Protein AF-A0A838HXI8-F1 (afdb_monomer_lite)

pLDDT: mean 95.23, std 7.1, range [62.09, 98.75]

Radius of gyration: 13.8 Å; chains: 1; bounding box: 43×20×33 Å

Secondary structure (DSSP, 8-state):
-HHHHHS-HHHHHHHHHHHHHHHHTTS-SHHHHHHHHHTT--HHHHHHHHHHHH---------

Foldseek 3Di:
DVLCVPFDPVQLVVLLVVLLVCLLDVHDNPVSVVSNVVRVNDPVSNVVSNCVRVNDDDDDPDD

Structure (mmCIF, N/CA/C/O backbone):
data_AF-A0A838HXI8-F1
#
_entry.id   AF-A0A838HXI8-F1
#
loop_
_atom_site.group_PDB
_atom_site.id
_atom_site.type_symbol
_atom_site.label_atom_id
_atom_site.label_alt_id
_atom_site.label_comp_id
_atom_site.label_asym_id
_atom_site.label_entity_id
_atom_site.label_seq_id
_atom_site.pdbx_PDB_ins_code
_atom_site.Cartn_x
_atom_site.Cartn_y
_atom_site.Cartn_z
_atom_site.occupancy
_atom_site.B_iso_or_equiv
_atom_site.auth_seq_id
_atom_site.auth_comp_id
_atom_site.auth_asym_id
_atom_site.auth_atom_id
_atom_site.pdbx_PDB_model_num
ATOM 1 N N . ALA A 1 1 ? -2.579 2.481 19.029 1.00 65.75 1 ALA A N 1
ATOM 2 C CA . ALA A 1 1 ? -2.985 1.575 17.931 1.00 65.75 1 ALA A CA 1
ATOM 3 C C . ALA A 1 1 ? -4.515 1.436 17.814 1.00 65.75 1 ALA A C 1
ATOM 5 O O . ALA A 1 1 ? -5.005 0.352 17.536 1.00 65.75 1 ALA A O 1
ATOM 6 N N . ARG A 1 2 ? -5.281 2.528 17.978 1.00 86.50 2 ARG A N 1
ATOM 7 C CA . ARG A 1 2 ? -6.755 2.483 17.982 1.00 86.50 2 ARG A CA 1
ATOM 8 C C . ARG A 1 2 ? -7.344 2.127 16.609 1.00 86.50 2 ARG A C 1
ATOM 10 O O . ARG A 1 2 ? -8.138 1.209 16.512 1.00 86.50 2 ARG A O 1
ATOM 17 N N . LEU A 1 3 ? -6.829 2.755 15.547 1.00 89.00 3 LEU A N 1
ATOM 18 C CA . LEU A 1 3 ? -7.256 2.505 14.163 1.00 89.00 3 LEU A CA 1
ATOM 19 C C . LEU A 1 3 ? -7.207 1.018 13.773 1.00 89.00 3 LEU A C 1
ATOM 21 O O . LEU A 1 3 ? -8.143 0.497 13.186 1.00 89.00 3 LEU A O 1
ATOM 25 N N . ARG A 1 4 ? -6.110 0.329 14.115 1.00 88.62 4 ARG A N 1
ATOM 26 C CA . ARG A 1 4 ? -5.930 -1.091 13.780 1.00 88.62 4 ARG A CA 1
ATOM 27 C C . ARG A 1 4 ? -6.834 -2.017 14.594 1.00 88.62 4 ARG A C 1
ATOM 29 O 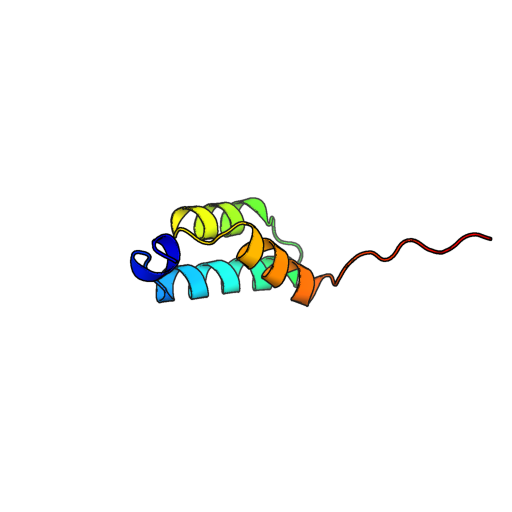O . ARG A 1 4 ? -7.142 -3.093 14.112 1.00 88.62 4 ARG A O 1
ATOM 36 N N . ALA A 1 5 ? -7.232 -1.609 15.799 1.00 91.00 5 ALA A N 1
ATOM 37 C CA . ALA A 1 5 ? -8.114 -2.397 16.655 1.00 91.00 5 ALA A CA 1
ATOM 38 C C . ALA A 1 5 ? -9.594 -2.282 16.251 1.00 91.00 5 ALA A C 1
ATOM 40 O O . ALA A 1 5 ? -10.370 -3.185 16.532 1.00 91.00 5 ALA A O 1
ATOM 41 N N . GLU A 1 6 ? -9.981 -1.173 15.617 1.00 91.50 6 GLU A N 1
ATOM 42 C CA . GLU A 1 6 ? -11.378 -0.865 15.276 1.00 91.50 6 GLU A CA 1
ATOM 43 C C . GLU A 1 6 ? -11.742 -1.189 13.819 1.00 91.50 6 GLU A C 1
ATOM 45 O O . GLU A 1 6 ? -12.922 -1.224 13.475 1.00 91.50 6 GLU A O 1
ATOM 50 N N . ARG A 1 7 ? -10.748 -1.407 12.949 1.00 95.56 7 ARG A N 1
ATOM 51 C CA . ARG A 1 7 ? -10.974 -1.715 11.531 1.00 95.56 7 ARG A CA 1
ATOM 52 C C . ARG A 1 7 ? -11.252 -3.198 11.297 1.00 95.56 7 ARG A C 1
ATOM 54 O O . ARG A 1 7 ? -10.788 -4.055 12.045 1.00 95.56 7 ARG A O 1
ATOM 61 N N . ASP A 1 8 ? -11.913 -3.494 10.185 1.00 97.50 8 ASP A N 1
ATOM 62 C CA . ASP A 1 8 ? -11.999 -4.855 9.662 1.00 97.50 8 ASP A CA 1
ATOM 63 C C . ASP A 1 8 ? -10.634 -5.280 9.098 1.00 97.50 8 ASP A C 1
ATOM 65 O O . ASP A 1 8 ? -10.199 -4.806 8.046 1.00 97.50 8 ASP A O 1
ATOM 69 N N . ALA A 1 9 ? -9.936 -6.151 9.826 1.00 96.50 9 ALA A N 1
ATOM 70 C CA . ALA A 1 9 ? -8.613 -6.621 9.434 1.00 96.50 9 ALA A CA 1
ATOM 71 C C . ALA A 1 9 ? -8.641 -7.444 8.137 1.00 96.50 9 ALA A C 1
ATOM 73 O O . ALA A 1 9 ? -7.782 -7.240 7.282 1.00 96.50 9 ALA A O 1
ATOM 74 N N . GLY A 1 10 ? -9.647 -8.306 7.953 1.00 98.12 10 GLY A N 1
ATOM 75 C CA . GLY A 1 10 ? -9.749 -9.158 6.766 1.00 98.12 10 GLY A CA 1
ATOM 76 C C . GLY A 1 10 ? -10.039 -8.351 5.503 1.00 98.12 10 GLY A C 1
ATOM 77 O O . GLY A 1 10 ? -9.470 -8.618 4.441 1.00 98.12 10 GLY A O 1
ATOM 78 N N . ALA A 1 11 ? -10.864 -7.307 5.620 1.00 98.00 11 ALA A N 1
ATOM 79 C CA . ALA A 1 11 ? -11.116 -6.391 4.513 1.00 98.00 11 ALA A CA 1
ATOM 80 C C . ALA A 1 11 ? -9.865 -5.581 4.132 1.00 98.00 11 ALA A C 1
ATOM 82 O O . ALA A 1 11 ? -9.590 -5.398 2.946 1.00 98.00 11 ALA A O 1
ATOM 83 N N . VAL A 1 12 ? -9.067 -5.144 5.114 1.00 98.38 12 VAL A N 1
ATOM 84 C CA . VAL A 1 12 ? -7.778 -4.481 4.847 1.00 98.38 12 VAL A CA 1
ATOM 85 C C . VAL A 1 12 ? -6.797 -5.422 4.162 1.00 98.38 12 VAL A C 1
ATOM 87 O O . VAL A 1 12 ? -6.191 -5.031 3.169 1.00 98.38 12 VAL A O 1
ATOM 90 N N . GLU A 1 13 ? -6.641 -6.646 4.662 1.00 98.38 13 GLU A N 1
ATOM 91 C CA . GLU A 1 13 ? -5.742 -7.643 4.071 1.00 98.38 13 GLU A CA 1
ATOM 92 C C . GLU A 1 13 ? -6.123 -7.947 2.619 1.00 98.38 13 GLU A C 1
ATOM 94 O O . GLU A 1 13 ? -5.262 -7.931 1.740 1.00 98.38 13 GLU A O 1
ATOM 99 N N . THR A 1 14 ? -7.418 -8.125 2.350 1.00 98.56 14 THR A N 1
ATOM 100 C CA . THR A 1 14 ? -7.935 -8.353 0.993 1.00 98.56 14 THR A CA 1
ATOM 101 C C . THR A 1 14 ? -7.640 -7.162 0.080 1.00 98.56 14 THR A C 1
ATOM 103 O O . THR A 1 14 ? -7.089 -7.333 -1.005 1.00 98.56 14 THR A O 1
ATOM 106 N N . ALA A 1 15 ? -7.932 -5.939 0.531 1.00 98.56 15 ALA A N 1
ATOM 107 C CA . ALA A 1 15 ? -7.701 -4.744 -0.274 1.00 98.56 15 ALA A CA 1
ATOM 108 C C . ALA A 1 15 ? -6.204 -4.484 -0.536 1.00 98.56 15 ALA A C 1
ATOM 110 O O . ALA A 1 15 ? -5.834 -4.045 -1.625 1.00 98.56 15 ALA A O 1
ATOM 111 N N . LEU A 1 16 ? -5.320 -4.777 0.425 1.00 98.75 16 LEU A N 1
ATOM 112 C CA . LEU A 1 16 ? -3.869 -4.700 0.219 1.00 98.75 16 LEU A CA 1
ATOM 113 C C . LEU A 1 16 ? -3.372 -5.784 -0.752 1.00 98.75 16 LEU A C 1
ATOM 115 O O . LEU A 1 16 ? -2.497 -5.503 -1.571 1.00 98.75 16 LEU A O 1
ATOM 119 N N . ALA A 1 17 ? -3.955 -6.986 -0.735 1.00 98.69 17 ALA A N 1
ATOM 120 C CA . ALA A 1 17 ? -3.650 -8.020 -1.724 1.00 98.69 17 ALA A CA 1
ATOM 121 C C . ALA A 1 17 ? -4.028 -7.582 -3.152 1.00 98.69 17 ALA A C 1
ATOM 123 O O . ALA A 1 17 ? -3.261 -7.814 -4.088 1.00 98.69 17 ALA A O 1
ATOM 124 N N . ASP A 1 18 ? -5.149 -6.875 -3.321 1.00 98.62 18 ASP A N 1
ATOM 125 C CA . ASP A 1 18 ? -5.540 -6.303 -4.615 1.00 98.62 18 ASP A CA 1
ATOM 126 C C . ASP A 1 18 ? -4.580 -5.195 -5.077 1.00 98.62 18 ASP A C 1
ATOM 128 O O . ASP A 1 18 ? -4.220 -5.143 -6.256 1.00 98.62 18 ASP A O 1
ATOM 132 N N . VAL A 1 19 ? -4.101 -4.343 -4.158 1.00 98.69 19 VAL A N 1
ATOM 133 C CA . VAL A 1 19 ? -3.039 -3.360 -4.456 1.00 98.69 19 VAL A CA 1
ATOM 134 C C . VAL A 1 19 ? -1.776 -4.072 -4.941 1.00 98.69 19 VAL A C 1
ATOM 136 O O . VAL A 1 19 ? -1.203 -3.675 -5.956 1.00 98.69 19 VAL A O 1
ATOM 139 N N . ARG A 1 20 ? -1.358 -5.138 -4.248 1.00 98.69 20 ARG A N 1
ATOM 140 C CA . ARG A 1 20 ? -0.180 -5.936 -4.611 1.00 98.69 20 ARG A CA 1
ATOM 141 C C . ARG A 1 20 ? -0.323 -6.536 -6.007 1.00 98.69 20 ARG A C 1
ATOM 143 O O . ARG A 1 20 ? 0.568 -6.371 -6.832 1.00 98.69 20 ARG A O 1
ATOM 150 N N . LYS A 1 21 ? -1.466 -7.158 -6.297 1.00 98.56 21 LYS A N 1
ATOM 151 C CA . LYS A 1 21 ? -1.759 -7.761 -7.603 1.00 98.56 21 LYS A CA 1
ATOM 152 C C . LYS A 1 21 ? -1.734 -6.731 -8.734 1.00 98.56 21 LYS A C 1
ATOM 154 O O . LYS A 1 21 ? -1.161 -6.995 -9.788 1.00 98.56 21 LYS A O 1
ATOM 159 N N . ALA A 1 22 ? -2.327 -5.555 -8.520 1.00 98.50 22 ALA A N 1
ATOM 160 C CA . ALA A 1 22 ? -2.292 -4.475 -9.503 1.00 98.50 22 ALA A CA 1
ATOM 161 C C . ALA A 1 22 ? -0.858 -3.969 -9.743 1.00 98.50 22 ALA A C 1
ATOM 163 O O . ALA A 1 22 ? -0.489 -3.703 -10.888 1.00 98.50 22 ALA A O 1
ATOM 164 N N . ALA A 1 23 ? -0.042 -3.893 -8.684 1.00 98.31 23 ALA A N 1
ATOM 165 C CA . ALA A 1 23 ? 1.364 -3.496 -8.757 1.00 98.31 23 ALA A CA 1
ATOM 166 C C . ALA A 1 23 ? 2.244 -4.518 -9.494 1.00 98.31 23 ALA A C 1
ATOM 168 O O . ALA A 1 23 ? 3.153 -4.123 -10.215 1.00 98.31 23 ALA A O 1
ATOM 169 N N . GLU A 1 24 ? 1.979 -5.819 -9.349 1.00 98.44 24 GLU A N 1
ATOM 170 C CA . GLU A 1 24 ? 2.686 -6.871 -10.100 1.00 98.44 24 GLU A CA 1
ATOM 171 C C . GLU A 1 24 ? 2.357 -6.851 -11.601 1.00 98.44 24 GLU A C 1
ATOM 173 O O . GLU A 1 24 ? 3.120 -7.364 -12.422 1.00 98.44 24 GLU A O 1
ATOM 178 N N . GLY A 1 25 ? 1.209 -6.274 -11.959 1.00 96.75 25 GLY A N 1
ATOM 179 C CA . GLY A 1 25 ? 0.724 -6.158 -13.325 1.00 96.75 25 GLY A CA 1
ATOM 180 C C . GLY A 1 25 ? 0.967 -4.786 -13.954 1.00 96.75 25 GLY A C 1
ATOM 181 O O . GLY A 1 25 ? 1.996 -4.136 -13.780 1.00 96.75 25 GLY A O 1
ATOM 182 N N . ARG A 1 26 ? -0.004 -4.363 -14.768 1.00 95.56 26 ARG A N 1
ATOM 183 C CA . ARG A 1 26 ? -0.033 -3.047 -15.436 1.00 95.56 26 ARG A CA 1
ATOM 184 C C . ARG A 1 26 ? -1.354 -2.315 -15.193 1.00 95.56 26 ARG A C 1
ATOM 186 O O . ARG A 1 26 ? -1.706 -1.408 -15.945 1.00 95.56 26 ARG A O 1
ATOM 193 N N . ASP A 1 27 ? -2.102 -2.755 -14.188 1.00 97.31 27 ASP A N 1
ATOM 194 C CA . ASP A 1 27 ? -3.404 -2.190 -13.865 1.00 97.31 27 ASP A CA 1
ATOM 195 C C . ASP A 1 27 ? -3.245 -0.826 -13.182 1.00 97.31 27 ASP A C 1
ATOM 197 O O . ASP A 1 27 ? -2.191 -0.471 -12.652 1.00 97.31 27 ASP A O 1
ATOM 201 N N . ASN A 1 28 ? -4.312 -0.030 -13.188 1.00 98.12 28 ASN A N 1
ATOM 202 C CA . ASN A 1 28 ? -4.318 1.242 -12.475 1.00 98.12 28 ASN A CA 1
ATOM 203 C C . ASN A 1 28 ? -4.331 0.995 -10.955 1.00 98.12 28 ASN A C 1
ATOM 205 O O . ASN A 1 28 ? -5.222 0.318 -10.447 1.00 98.12 28 ASN A O 1
ATOM 209 N N . LEU A 1 29 ? -3.381 1.590 -10.228 1.00 98.25 29 LEU A N 1
ATOM 210 C CA . LEU A 1 29 ? -3.251 1.459 -8.771 1.00 98.25 29 LEU A CA 1
ATOM 211 C C . LEU A 1 29 ? -4.264 2.293 -7.975 1.00 98.25 29 LEU A C 1
ATOM 213 O O . LEU A 1 29 ? -4.551 1.976 -6.821 1.00 98.25 29 LEU A O 1
ATOM 217 N N . LEU A 1 30 ? -4.823 3.357 -8.558 1.00 98.12 30 LEU A N 1
ATOM 218 C CA . LEU A 1 30 ? -5.702 4.270 -7.822 1.00 98.12 30 LEU A CA 1
ATOM 219 C C . LEU A 1 30 ? -6.988 3.594 -7.307 1.00 98.12 30 LEU A C 1
ATOM 221 O O . LEU A 1 30 ? -7.327 3.828 -6.144 1.00 98.12 30 LEU A O 1
ATOM 225 N N . PRO A 1 31 ? -7.703 2.759 -8.093 1.00 98.44 31 PRO A N 1
ATOM 226 C CA . PRO A 1 31 ? -8.877 2.045 -7.596 1.00 98.44 31 PRO A CA 1
ATOM 227 C C . PRO A 1 31 ? -8.609 1.142 -6.374 1.00 98.44 31 PRO A C 1
ATOM 229 O O . PRO A 1 31 ? -9.272 1.366 -5.359 1.00 98.44 31 PRO A O 1
ATOM 232 N N . PRO A 1 32 ? -7.649 0.190 -6.385 1.00 98.31 32 PRO A N 1
ATOM 233 C CA . PRO A 1 32 ? -7.404 -0.654 -5.213 1.00 98.31 32 PRO A CA 1
ATOM 234 C C . PRO A 1 32 ? -6.822 0.128 -4.023 1.00 98.31 32 PRO A C 1
ATOM 236 O O . PRO A 1 32 ? -7.175 -0.152 -2.880 1.00 98.31 32 PRO A O 1
ATOM 239 N N . MET A 1 33 ? -6.014 1.176 -4.248 1.00 98.38 33 MET A N 1
ATOM 240 C CA . MET A 1 33 ? -5.539 2.038 -3.152 1.00 98.38 33 MET A CA 1
ATOM 241 C C . MET A 1 33 ? -6.687 2.784 -2.466 1.00 98.38 33 MET A C 1
ATOM 243 O O . MET A 1 33 ? -6.725 2.868 -1.238 1.00 98.38 33 MET A O 1
ATOM 247 N N . LYS A 1 34 ? -7.641 3.319 -3.241 1.00 98.44 34 LYS A N 1
ATO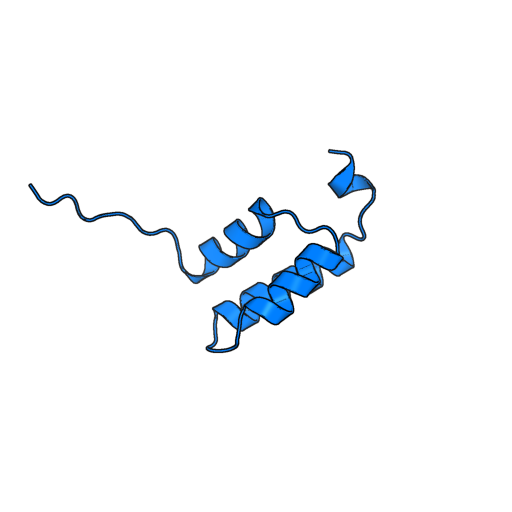M 248 C CA . LYS A 1 34 ? -8.845 3.957 -2.691 1.00 98.44 34 LYS A CA 1
ATOM 249 C C . LYS A 1 34 ? -9.632 2.975 -1.826 1.00 98.44 34 LYS A C 1
ATOM 251 O O . LYS A 1 34 ? -10.115 3.367 -0.765 1.00 98.44 34 LYS A O 1
ATOM 256 N N . GLU A 1 35 ? -9.742 1.724 -2.264 1.00 98.56 35 GLU A N 1
ATOM 257 C CA . GLU A 1 35 ? -10.458 0.684 -1.529 1.00 98.56 35 GLU A CA 1
ATOM 258 C C . GLU A 1 35 ? -9.751 0.302 -0.223 1.00 98.56 35 GLU A C 1
ATOM 260 O O . GLU A 1 35 ? -10.380 0.276 0.835 1.00 98.56 35 GLU A O 1
ATOM 265 N N . ALA A 1 36 ? -8.428 0.135 -0.249 1.00 98.44 36 ALA A N 1
ATOM 266 C CA . ALA A 1 36 ? -7.642 -0.106 0.959 1.00 98.44 36 ALA A CA 1
ATOM 267 C C . ALA A 1 36 ? -7.815 1.026 1.987 1.00 98.44 36 ALA A C 1
ATOM 269 O O . ALA A 1 36 ? -8.061 0.775 3.169 1.00 98.44 36 ALA A O 1
ATOM 270 N N . LEU A 1 37 ? -7.762 2.286 1.541 1.00 97.50 37 LEU A N 1
ATOM 271 C CA . LEU A 1 37 ? -7.975 3.448 2.410 1.00 97.50 37 LEU A CA 1
ATOM 272 C C . LEU A 1 37 ? -9.414 3.522 2.949 1.00 97.50 37 LEU A C 1
ATOM 274 O O . LEU A 1 37 ? -9.608 3.917 4.099 1.00 97.50 37 LEU A O 1
ATOM 278 N N . ARG A 1 38 ? -10.418 3.098 2.167 1.00 97.69 38 ARG A N 1
ATOM 279 C CA . ARG A 1 38 ? -11.819 2.980 2.616 1.00 97.69 38 ARG A CA 1
ATOM 280 C C . ARG A 1 38 ? -11.961 1.987 3.771 1.00 97.69 38 ARG A C 1
ATOM 282 O O . ARG A 1 38 ? -12.738 2.238 4.688 1.00 97.69 38 ARG A O 1
ATOM 289 N N . HIS A 1 39 ? -11.170 0.917 3.760 1.00 97.88 39 HIS A N 1
ATOM 290 C CA . HIS A 1 39 ? -11.084 -0.070 4.841 1.00 97.88 39 HIS A CA 1
ATOM 291 C C . HIS A 1 39 ? -10.155 0.333 5.994 1.00 97.88 39 HIS A C 1
ATOM 293 O O . HIS A 1 39 ? -9.902 -0.468 6.890 1.00 97.88 39 HIS A O 1
ATOM 299 N N . LEU A 1 40 ? -9.687 1.585 6.033 1.00 97.75 40 LEU A N 1
ATOM 300 C CA . LEU A 1 40 ? -8.784 2.096 7.068 1.00 97.75 40 LEU A CA 1
ATOM 301 C C . LEU A 1 40 ? -7.395 1.428 7.048 1.00 97.75 40 LEU A C 1
ATOM 303 O O . LEU A 1 40 ? -6.728 1.313 8.088 1.00 97.75 40 LEU A O 1
ATOM 307 N N . ALA A 1 41 ? -6.924 1.015 5.868 1.00 97.94 41 ALA A N 1
ATOM 308 C CA . ALA A 1 41 ? -5.497 0.809 5.655 1.00 97.94 41 ALA A CA 1
ATOM 309 C C . ALA A 1 41 ? -4.758 2.139 5.843 1.00 97.94 41 ALA A C 1
ATOM 311 O O . ALA A 1 41 ? -5.253 3.221 5.519 1.00 97.94 41 ALA A O 1
ATOM 312 N N . THR A 1 42 ? -3.555 2.067 6.389 1.00 97.81 42 THR A N 1
ATOM 313 C CA . THR A 1 42 ? -2.702 3.239 6.574 1.00 97.81 42 THR A CA 1
ATOM 314 C C . THR A 1 42 ? -1.873 3.506 5.325 1.00 97.81 42 THR A C 1
ATOM 316 O O . THR A 1 42 ? -1.581 2.601 4.545 1.00 97.81 42 THR A O 1
ATOM 319 N N . VAL A 1 43 ? -1.404 4.747 5.179 1.00 97.38 43 VAL A N 1
ATOM 320 C CA . VAL A 1 43 ? -0.437 5.107 4.129 1.00 97.38 43 VAL A CA 1
ATOM 321 C C . VAL A 1 43 ? 0.815 4.229 4.211 1.00 97.38 43 VAL A C 1
ATOM 323 O O . VAL A 1 43 ? 1.321 3.796 3.184 1.00 97.38 43 VAL A O 1
ATOM 326 N N . GLY A 1 44 ? 1.286 3.929 5.428 1.00 97.81 44 GLY A N 1
ATOM 327 C CA . GLY A 1 44 ? 2.434 3.048 5.643 1.00 97.81 44 GLY A CA 1
ATOM 328 C C . GLY A 1 44 ? 2.215 1.651 5.063 1.00 97.81 44 GLY A C 1
ATOM 329 O O . GLY A 1 44 ? 3.030 1.209 4.268 1.00 97.81 44 GLY A O 1
ATOM 330 N N . GLU A 1 45 ? 1.084 1.011 5.374 1.00 98.31 45 GLU A N 1
ATOM 331 C CA . GLU A 1 45 ? 0.755 -0.340 4.883 1.00 98.31 45 GLU A CA 1
ATOM 332 C C . GLU A 1 45 ? 0.628 -0.398 3.352 1.00 98.31 45 GLU A C 1
ATOM 334 O O . GLU A 1 45 ? 1.119 -1.338 2.726 1.00 98.31 45 GLU A O 1
ATOM 339 N N . VAL A 1 46 ? 0.033 0.626 2.732 1.00 98.44 46 VAL A N 1
ATOM 340 C CA . VAL A 1 46 ? -0.033 0.721 1.265 1.00 98.44 46 VAL A CA 1
ATOM 341 C C . VAL A 1 46 ? 1.367 0.904 0.669 1.00 98.44 46 VAL A C 1
ATOM 343 O O . VAL A 1 46 ? 1.732 0.199 -0.268 1.00 98.44 46 VAL A O 1
ATOM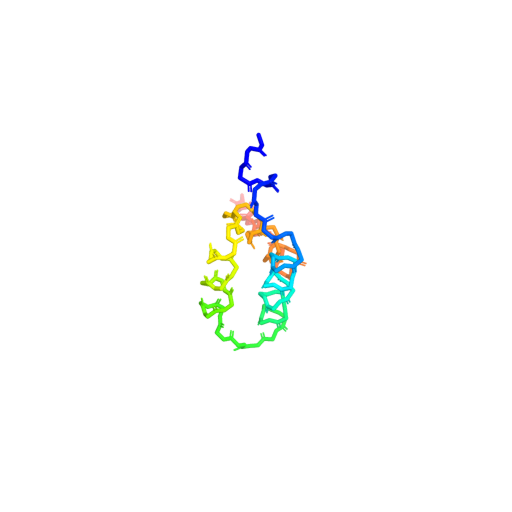 346 N N . CYS A 1 47 ? 2.185 1.805 1.223 1.00 98.25 47 CYS A N 1
ATOM 347 C CA . CYS A 1 47 ? 3.559 2.012 0.760 1.00 98.25 47 CYS A CA 1
ATOM 348 C C . CYS A 1 47 ? 4.444 0.775 0.960 1.00 98.25 47 CYS A C 1
ATOM 350 O O . CYS A 1 47 ? 5.288 0.505 0.110 1.00 98.25 47 CYS A O 1
ATOM 352 N N . ASP A 1 48 ? 4.273 0.037 2.056 1.00 98.56 48 ASP A N 1
ATOM 353 C CA . ASP A 1 48 ? 5.002 -1.205 2.323 1.00 98.56 48 ASP A CA 1
ATOM 354 C C . ASP A 1 48 ? 4.624 -2.283 1.305 1.00 98.56 48 ASP A C 1
ATOM 356 O O . ASP A 1 48 ? 5.511 -2.867 0.689 1.00 98.56 48 ASP A O 1
ATOM 360 N N . THR A 1 49 ? 3.329 -2.435 1.014 1.00 98.44 49 THR A N 1
ATOM 361 C CA . THR A 1 49 ? 2.839 -3.342 -0.038 1.00 98.44 49 THR A CA 1
ATOM 362 C C . THR A 1 49 ? 3.459 -3.0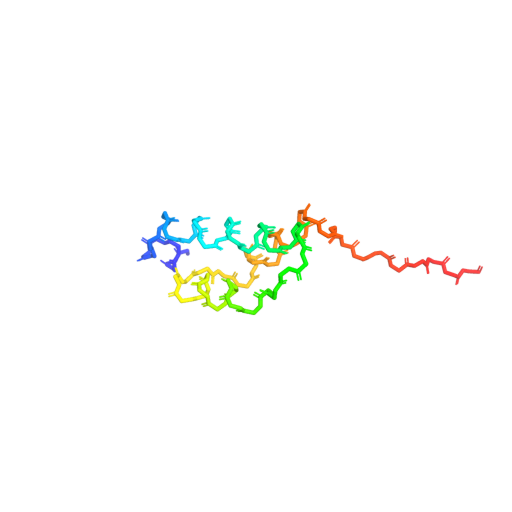14 -1.401 1.00 98.44 49 THR A C 1
ATOM 364 O O . THR A 1 49 ? 3.916 -3.902 -2.117 1.00 98.44 49 THR A O 1
ATOM 367 N N . LEU A 1 50 ? 3.534 -1.730 -1.768 1.00 98.50 50 LEU A N 1
ATOM 368 C CA 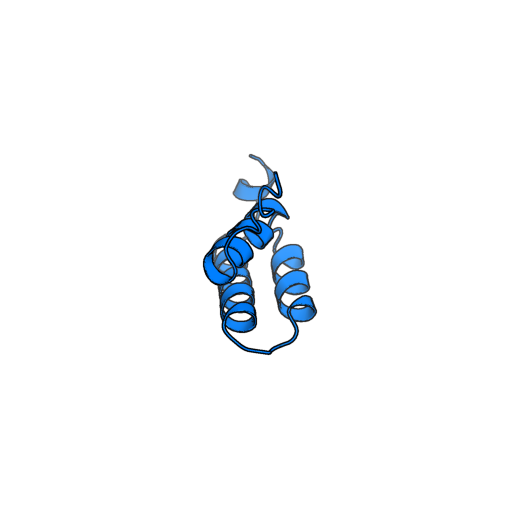. LEU A 1 50 ? 4.165 -1.307 -3.024 1.00 98.50 50 LEU A CA 1
ATOM 369 C C . LEU A 1 50 ? 5.689 -1.503 -3.008 1.00 98.50 50 LEU A C 1
ATOM 371 O O . LEU A 1 50 ? 6.268 -1.866 -4.033 1.00 98.50 50 LEU A O 1
ATOM 375 N N . ARG A 1 51 ? 6.347 -1.302 -1.858 1.00 98.25 51 ARG A N 1
ATOM 376 C CA . ARG A 1 51 ? 7.787 -1.559 -1.686 1.00 98.25 51 ARG A CA 1
ATOM 377 C C . ARG A 1 51 ? 8.146 -3.027 -1.873 1.00 98.25 51 ARG A C 1
ATOM 379 O O . ARG A 1 51 ? 9.237 -3.299 -2.363 1.00 98.25 51 ARG A O 1
ATOM 386 N N . GLU A 1 52 ? 7.272 -3.962 -1.513 1.00 98.12 52 GLU A N 1
ATOM 387 C CA . GLU A 1 52 ? 7.514 -5.392 -1.748 1.00 98.12 52 GLU A CA 1
ATOM 388 C C . GLU A 1 52 ? 7.606 -5.740 -3.237 1.00 98.12 52 GLU A C 1
ATOM 390 O O . GLU A 1 52 ? 8.353 -6.644 -3.603 1.00 98.12 52 GLU A O 1
ATOM 395 N N . VAL A 1 53 ? 6.863 -5.030 -4.093 1.00 98.00 53 VAL A N 1
ATOM 396 C CA . VAL A 1 53 ? 6.816 -5.297 -5.538 1.00 98.00 53 VAL A CA 1
ATOM 397 C C . VAL A 1 53 ? 7.853 -4.469 -6.295 1.00 98.00 53 VAL A C 1
ATOM 399 O O . VAL A 1 53 ? 8.599 -4.995 -7.117 1.00 98.00 53 VAL A O 1
ATOM 402 N N . PHE A 1 54 ? 7.925 -3.167 -6.019 1.00 97.56 54 PHE A N 1
ATOM 403 C CA . PHE A 1 54 ? 8.780 -2.236 -6.762 1.00 97.56 54 PHE A CA 1
ATOM 404 C C . PHE A 1 54 ? 10.159 -2.026 -6.133 1.00 97.56 54 PHE A C 1
ATOM 406 O O . PHE A 1 54 ? 11.049 -1.448 -6.759 1.00 97.56 54 PHE A O 1
ATOM 413 N N . GLY A 1 55 ? 10.350 -2.461 -4.889 1.00 97.00 55 GLY A N 1
ATOM 414 C CA . GLY A 1 55 ? 11.518 -2.109 -4.097 1.00 97.00 55 GLY A CA 1
ATOM 415 C C . GLY A 1 55 ? 11.493 -0.646 -3.650 1.00 97.00 55 GLY A C 1
ATOM 416 O O . GLY A 1 55 ? 10.457 0.013 -3.571 1.00 97.00 55 GLY A O 1
ATOM 417 N N . THR A 1 56 ? 12.667 -0.123 -3.307 1.00 96.44 56 THR A N 1
ATOM 418 C CA . THR A 1 56 ? 12.860 1.290 -2.958 1.00 96.44 56 THR A CA 1
ATOM 419 C C . THR A 1 56 ? 13.944 1.861 -3.851 1.00 96.44 56 THR A C 1
ATOM 421 O O . THR A 1 56 ? 15.017 1.269 -3.976 1.00 96.44 56 THR A O 1
ATOM 424 N N . HIS A 1 57 ? 13.670 3.014 -4.462 1.00 94.38 57 HIS A N 1
ATOM 425 C CA . HIS A 1 57 ? 14.668 3.712 -5.257 1.00 94.38 57 HIS A CA 1
ATOM 426 C C . HIS A 1 57 ? 15.880 4.065 -4.386 1.00 94.38 57 HIS A C 1
ATOM 428 O O . HIS A 1 57 ? 15.736 4.679 -3.327 1.00 94.38 57 HIS A O 1
ATOM 434 N N . ARG A 1 58 ? 17.070 3.682 -4.849 1.00 92.88 58 ARG A N 1
ATOM 435 C CA . ARG A 1 58 ? 18.345 4.143 -4.305 1.00 92.88 58 ARG A CA 1
ATOM 436 C C . ARG A 1 58 ? 18.988 5.039 -5.360 1.00 92.88 58 ARG A C 1
ATOM 438 O O . ARG A 1 58 ? 19.222 4.541 -6.464 1.00 92.88 58 ARG A O 1
ATOM 445 N N . PRO A 1 59 ? 19.216 6.330 -5.069 1.00 92.06 59 PRO A N 1
ATOM 446 C CA . PRO A 1 59 ? 19.918 7.196 -6.003 1.00 92.06 59 PRO A CA 1
ATOM 447 C C . PRO A 1 59 ? 21.315 6.624 -6.263 1.00 92.06 59 PRO A C 1
ATOM 449 O O . PRO A 1 59 ? 21.935 6.063 -5.360 1.00 92.06 59 PRO A O 1
ATOM 452 N N . ALA A 1 60 ? 21.786 6.720 -7.506 1.00 87.56 60 ALA A N 1
ATOM 453 C CA . ALA A 1 60 ? 23.158 6.353 -7.823 1.00 87.56 60 ALA A CA 1
ATOM 454 C C . ALA A 1 60 ? 24.088 7.432 -7.258 1.00 87.56 60 ALA A C 1
ATOM 456 O O . ALA A 1 60 ? 23.914 8.612 -7.571 1.00 87.56 60 ALA A O 1
ATOM 457 N N . ASP A 1 61 ? 25.060 7.027 -6.443 1.00 83.62 61 ASP A N 1
ATOM 458 C CA . ASP A 1 61 ? 26.131 7.916 -6.007 1.00 83.62 61 ASP A CA 1
ATOM 459 C C . ASP A 1 61 ? 27.005 8.240 -7.224 1.00 83.62 61 ASP A C 1
ATOM 461 O O . ASP A 1 61 ? 27.827 7.435 -7.661 1.00 83.62 61 ASP A O 1
ATOM 465 N N . ALA A 1 62 ? 26.768 9.405 -7.823 1.00 75.12 62 ALA A N 1
ATOM 466 C CA . ALA A 1 62 ? 27.620 9.959 -8.862 1.00 75.12 62 ALA A CA 1
ATOM 467 C C . ALA A 1 62 ? 28.718 10.787 -8.181 1.00 75.12 62 ALA A C 1
ATOM 469 O O . ALA A 1 62 ? 28.491 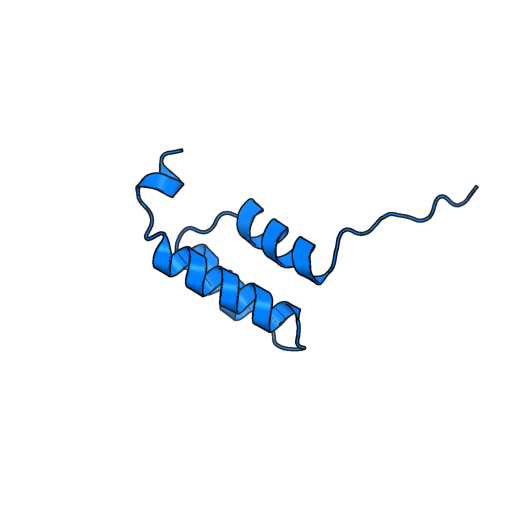11.945 -7.827 1.00 75.12 62 ALA A O 1
ATOM 470 N N . PHE A 1 63 ? 29.874 10.161 -7.961 1.00 62.09 63 PHE A N 1
ATOM 471 C CA . PHE A 1 63 ? 31.129 10.840 -7.639 1.00 62.09 63 PHE A CA 1
ATOM 472 C C . PHE A 1 63 ? 32.002 10.929 -8.890 1.00 62.09 63 PHE A C 1
ATOM 474 O O . PHE A 1 63 ? 32.064 9.919 -9.630 1.00 62.09 63 PHE A O 1
#

Sequence (63 aa):
ARLRAERDAGAVETALADVRKAAEGRDNLLPPMKEALRHLATVGEVCDTLREVFGTHRPADAF